Protein AF-A0A4V2AYA6-F1 (afdb_monomer_lite)

Sequence (102 aa):
MNLFSPLKKLLALAALVAVTISCQKKDYFEDTGKHEPNFGGTVLQYLKSKPGMFDSVVRVIDLAGMNDVFEKEEITFFAPADSSFRATLLSLNRQLAQLGQK

Foldseek 3Di:
DPPVVVVVVVVVVVVVVVVVVVPPPPPPDPCPDDDDPDDPAFQLVVLVVDPQFQPVVNVVCVVVVVVCCRHPHDDDDDGHTPVVVVVVVVVVVVVCVVVVND

pLDDT: mean 86.07, std 14.15, range [48.91, 98.0]

Radius of gyration: 28.68 Å; chains: 1; bounding box: 62×71×41 Å

Secondary structure (DSSP, 8-state):
--THHHHHHHHHHHHHHHHHHGGG--TT-----S-----SS-HHHHHHTSTTTSHHHHHHHHHTT-HHHHHHS--------HHHHHHHHHHHHHHHHHTT--

Structure (mmCIF, N/CA/C/O backbone):
data_AF-A0A4V2AYA6-F1
#
_entry.id   AF-A0A4V2AYA6-F1
#
loop_
_atom_site.group_PDB
_atom_site.id
_atom_site.type_symbol
_atom_site.label_atom_id
_atom_site.label_alt_id
_atom_site.label_comp_id
_atom_site.label_asym_id
_atom_site.label_entity_id
_atom_site.label_seq_id
_atom_site.pdbx_PDB_ins_code
_atom_site.Cartn_x
_atom_site.Cartn_y
_atom_site.Cartn_z
_atom_site.occupancy
_atom_site.B_iso_or_equiv
_atom_site.auth_seq_id
_atom_site.auth_comp_id
_atom_site.auth_asym_id
_atom_site.auth_atom_id
_atom_site.pdbx_PDB_model_num
ATOM 1 N N . MET A 1 1 ? 39.023 56.120 24.317 1.00 48.91 1 MET A N 1
ATOM 2 C CA . MET A 1 1 ? 38.695 56.092 22.872 1.00 48.91 1 MET A CA 1
ATOM 3 C C . MET A 1 1 ? 38.082 54.733 22.562 1.00 48.91 1 MET A C 1
ATOM 5 O O . MET A 1 1 ? 38.697 53.725 22.880 1.00 48.91 1 MET A O 1
ATOM 9 N N . ASN A 1 2 ? 36.835 54.692 22.084 1.00 49.69 2 ASN A N 1
ATOM 10 C CA . ASN A 1 2 ? 35.998 53.485 22.049 1.00 49.69 2 ASN A CA 1
ATOM 11 C C . ASN A 1 2 ? 36.512 52.432 21.049 1.00 49.69 2 ASN A C 1
ATOM 13 O O . ASN A 1 2 ? 36.041 52.369 19.910 1.00 49.69 2 ASN A O 1
ATOM 17 N N . LEU A 1 3 ? 37.433 51.575 21.506 1.00 54.59 3 LEU A N 1
ATOM 18 C CA . LEU A 1 3 ? 37.960 50.411 20.778 1.00 54.59 3 LEU A CA 1
ATOM 19 C C . LEU A 1 3 ? 36.847 49.426 20.359 1.00 54.59 3 LEU A C 1
ATOM 21 O O . LEU A 1 3 ? 36.976 48.708 19.373 1.00 54.59 3 LEU A O 1
ATOM 25 N N . PHE A 1 4 ? 35.702 49.467 21.046 1.00 60.03 4 PHE A N 1
ATOM 26 C CA . PHE A 1 4 ? 34.500 48.702 20.709 1.00 60.03 4 PHE A CA 1
ATOM 27 C C . PHE A 1 4 ? 33.805 49.144 19.408 1.00 60.03 4 PHE A C 1
ATOM 29 O O . PHE A 1 4 ? 33.028 48.372 18.853 1.00 60.03 4 PHE A O 1
ATOM 36 N N . SER A 1 5 ? 34.039 50.362 18.905 1.00 62.78 5 SER A N 1
ATOM 37 C CA . SER A 1 5 ? 33.363 50.865 17.697 1.00 62.78 5 SER A CA 1
ATOM 38 C C . SER A 1 5 ? 33.912 50.311 16.369 1.00 62.78 5 SER A C 1
ATOM 40 O O . SER A 1 5 ? 33.086 49.900 15.551 1.00 62.78 5 SER A O 1
ATOM 42 N N . PRO A 1 6 ? 35.239 50.213 16.122 1.00 69.50 6 PRO A N 1
ATOM 43 C CA . PRO A 1 6 ? 35.744 49.578 14.905 1.00 69.50 6 PRO A CA 1
ATOM 44 C C . PRO A 1 6 ? 35.464 48.072 14.892 1.00 69.50 6 PRO A C 1
ATOM 46 O O . PRO A 1 6 ? 35.126 47.542 13.841 1.00 69.50 6 PRO A O 1
ATOM 49 N N . LEU A 1 7 ? 35.504 47.399 16.050 1.00 79.19 7 LEU A N 1
ATOM 50 C CA . LEU A 1 7 ? 35.228 45.962 16.151 1.00 79.19 7 LEU A CA 1
ATOM 51 C C . LEU A 1 7 ? 33.763 45.632 15.823 1.00 79.19 7 LEU A C 1
ATOM 53 O O . LEU A 1 7 ? 33.498 44.689 15.084 1.00 79.19 7 LEU A O 1
ATOM 57 N N . LYS A 1 8 ? 32.809 46.448 16.297 1.00 76.50 8 LYS A N 1
ATOM 58 C CA . LYS A 1 8 ? 31.385 46.319 15.935 1.00 76.50 8 LYS A CA 1
ATOM 59 C C . LYS A 1 8 ? 31.138 46.577 14.446 1.00 76.50 8 LYS A C 1
ATOM 61 O O . LYS A 1 8 ? 30.340 45.870 13.842 1.00 76.50 8 LYS A O 1
ATOM 66 N N . LYS A 1 9 ? 31.835 47.552 13.847 1.00 80.31 9 LYS A N 1
ATOM 67 C CA . LYS A 1 9 ? 31.764 47.827 12.400 1.00 80.31 9 LYS A CA 1
ATOM 68 C C . LYS A 1 9 ? 32.349 46.679 11.573 1.00 80.31 9 LYS A C 1
ATOM 70 O O . LYS A 1 9 ? 31.755 46.305 10.569 1.00 80.31 9 LYS A O 1
ATOM 75 N N . LEU A 1 10 ? 33.460 46.092 12.022 1.00 83.56 10 LEU A N 1
ATOM 76 C CA . LEU A 1 10 ? 34.085 44.932 11.384 1.00 83.56 10 LEU A CA 1
ATOM 77 C C . LEU A 1 10 ? 33.175 43.697 11.453 1.00 83.56 10 LEU A C 1
ATOM 79 O O . LEU A 1 10 ? 32.982 43.019 10.450 1.00 83.56 10 LEU A O 1
ATOM 83 N N . LEU A 1 11 ? 32.561 43.445 12.614 1.00 84.38 11 LEU A N 1
ATOM 84 C CA . LEU A 1 11 ? 31.623 42.338 12.810 1.00 84.38 11 LEU A CA 1
ATOM 85 C C . LEU A 1 11 ? 30.349 42.510 11.964 1.00 84.38 11 LEU A C 1
ATOM 87 O O . LEU A 1 11 ? 29.878 41.552 11.359 1.00 84.38 11 LEU A O 1
ATOM 91 N N . ALA A 1 12 ? 29.818 43.734 11.877 1.00 84.31 12 ALA A N 1
ATOM 92 C CA . ALA A 1 12 ? 28.663 44.047 11.036 1.00 84.31 12 ALA A CA 1
ATOM 93 C C . ALA A 1 12 ? 28.974 43.878 9.539 1.00 84.31 12 ALA A C 1
ATOM 95 O O . ALA A 1 12 ? 28.146 43.358 8.794 1.00 84.31 12 ALA A O 1
ATOM 96 N N . LEU A 1 13 ? 30.180 44.260 9.104 1.00 84.12 13 LEU A N 1
ATOM 97 C CA . LEU A 1 13 ? 30.629 44.068 7.726 1.00 84.12 13 LEU A CA 1
ATOM 98 C C . LEU A 1 13 ? 30.826 42.580 7.396 1.00 84.12 13 LEU A C 1
ATOM 100 O O . LEU A 1 13 ? 30.399 42.129 6.338 1.00 84.12 13 LEU A O 1
ATOM 104 N N . ALA A 1 14 ? 31.402 41.804 8.317 1.00 84.06 14 ALA A N 1
ATOM 105 C CA . ALA A 1 14 ? 31.547 40.357 8.165 1.00 84.06 14 ALA A CA 1
ATOM 106 C C . ALA A 1 14 ? 3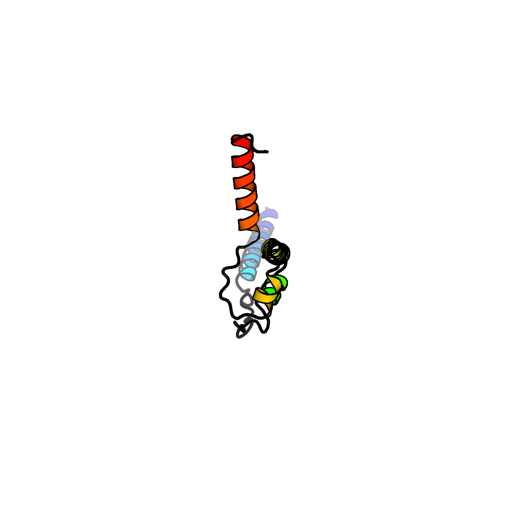0.184 39.645 8.081 1.00 84.06 14 ALA A C 1
ATOM 108 O O . ALA A 1 14 ? 30.000 38.764 7.243 1.00 84.06 14 ALA A O 1
ATOM 109 N N . ALA A 1 15 ? 29.205 40.066 8.889 1.00 82.19 15 ALA A N 1
ATOM 110 C CA . ALA A 1 15 ? 27.840 39.549 8.822 1.00 82.19 15 ALA A CA 1
ATOM 111 C C . ALA A 1 15 ? 27.159 39.884 7.483 1.00 82.19 15 ALA A C 1
ATOM 113 O O . ALA A 1 15 ? 26.487 39.031 6.908 1.00 82.19 15 ALA A O 1
ATOM 114 N N . LEU A 1 16 ? 27.376 41.090 6.948 1.00 79.56 16 LEU A N 1
ATOM 115 C CA . LEU A 1 16 ? 26.822 41.499 5.656 1.00 79.56 16 LEU A CA 1
ATOM 116 C C . LEU A 1 16 ? 27.402 40.679 4.490 1.00 79.56 16 LEU A C 1
ATOM 118 O O . LEU A 1 16 ? 26.662 40.293 3.589 1.00 79.56 16 LEU A O 1
ATOM 122 N N . VAL A 1 17 ? 28.699 40.360 4.533 1.00 77.81 17 VAL A N 1
ATOM 123 C CA . VAL A 1 17 ? 29.359 39.494 3.539 1.00 77.81 17 VAL A CA 1
ATOM 124 C C . VAL A 1 17 ? 28.908 38.033 3.670 1.00 77.81 17 VAL A C 1
ATOM 126 O O . VAL A 1 17 ? 28.746 37.350 2.666 1.00 77.81 17 VAL A O 1
ATOM 129 N N . ALA A 1 18 ? 28.635 37.542 4.881 1.00 75.25 18 ALA A N 1
ATOM 130 C CA . ALA A 1 18 ? 28.145 36.175 5.076 1.00 75.25 18 ALA A CA 1
ATOM 131 C C . ALA A 1 18 ? 26.746 35.944 4.467 1.00 75.25 18 ALA A C 1
ATOM 133 O O . ALA A 1 18 ? 26.463 34.856 3.963 1.00 75.25 18 ALA A O 1
ATOM 134 N N . VAL A 1 19 ? 25.880 36.966 4.459 1.00 72.44 19 VAL A N 1
ATOM 135 C CA . VAL A 1 19 ? 24.525 36.873 3.883 1.00 72.44 19 VAL A CA 1
ATOM 136 C C . VAL A 1 19 ? 24.554 36.784 2.350 1.00 72.44 19 VAL A C 1
ATOM 138 O O . VAL A 1 19 ? 23.695 36.123 1.767 1.00 72.44 19 VAL A O 1
ATOM 141 N N . THR A 1 20 ? 25.549 37.371 1.672 1.00 68.19 20 THR A N 1
ATOM 142 C CA . THR A 1 20 ? 25.617 37.345 0.197 1.00 68.19 20 THR A CA 1
ATOM 143 C C . THR A 1 20 ? 26.085 36.000 -0.370 1.00 68.19 20 THR A C 1
ATOM 145 O O . THR A 1 20 ? 25.737 35.671 -1.503 1.00 68.19 20 THR A O 1
ATOM 148 N N . ILE A 1 21 ? 26.790 35.179 0.419 1.00 66.44 21 ILE A N 1
ATOM 149 C CA . ILE A 1 21 ? 27.295 33.855 -0.001 1.00 66.44 21 ILE A CA 1
ATOM 150 C C . ILE A 1 21 ? 26.161 32.809 -0.091 1.00 66.44 21 ILE A C 1
ATOM 152 O O . ILE A 1 21 ? 26.255 31.849 -0.853 1.00 66.44 21 ILE A O 1
ATOM 156 N N . SER A 1 22 ? 25.044 33.004 0.621 1.00 61.12 22 SER A N 1
ATOM 157 C CA . SER A 1 22 ? 23.913 32.057 0.631 1.00 61.12 22 SER A CA 1
ATOM 158 C C . SER A 1 22 ? 23.013 32.134 -0.620 1.00 61.12 22 SER A C 1
ATOM 160 O O . SER A 1 22 ? 22.228 31.225 -0.884 1.00 61.12 22 SER A O 1
ATOM 162 N N . CYS A 1 23 ? 23.129 33.193 -1.431 1.00 62.25 23 CYS A N 1
ATOM 163 C CA . CYS A 1 23 ? 22.221 33.457 -2.559 1.00 62.25 23 CYS A CA 1
ATOM 164 C C . CYS A 1 23 ? 22.614 32.795 -3.896 1.00 62.25 23 CYS A C 1
ATOM 166 O O . CYS A 1 23 ? 21.980 33.073 -4.913 1.00 62.25 23 CYS A O 1
ATOM 168 N N . GLN A 1 24 ? 23.641 31.938 -3.941 1.00 61.41 24 GLN A N 1
ATOM 169 C CA . GLN A 1 24 ? 24.120 31.334 -5.198 1.00 61.41 24 GLN A CA 1
ATOM 170 C C . GLN A 1 24 ? 24.182 29.805 -5.201 1.00 61.41 24 GLN A C 1
ATOM 172 O O . GLN A 1 24 ? 24.984 29.215 -5.917 1.00 61.41 24 GLN A O 1
ATOM 177 N N . LYS A 1 25 ? 23.305 29.129 -4.467 1.00 58.66 25 LYS A N 1
ATOM 178 C CA . LYS A 1 25 ? 23.083 27.705 -4.730 1.00 58.66 25 LYS A CA 1
ATOM 179 C C . LYS A 1 25 ? 22.199 27.596 -5.978 1.00 58.66 25 LYS A C 1
ATOM 181 O O . LYS A 1 25 ? 21.009 27.881 -5.921 1.00 58.66 25 LYS A O 1
ATOM 186 N N . LYS A 1 26 ? 22.799 27.307 -7.131 1.00 56.75 26 LYS A N 1
ATOM 187 C CA . LYS A 1 26 ? 22.076 27.071 -8.395 1.00 56.75 26 LYS A CA 1
ATOM 188 C C . LYS A 1 26 ? 21.863 25.579 -8.682 1.00 56.75 26 LYS A C 1
ATOM 190 O O . LYS A 1 26 ? 21.078 25.251 -9.562 1.00 56.75 26 LYS A O 1
ATOM 195 N N . ASP A 1 27 ? 22.452 24.708 -7.866 1.00 58.59 27 ASP A N 1
ATOM 196 C CA . ASP A 1 27 ? 22.472 23.252 -8.059 1.00 58.59 27 ASP A CA 1
ATOM 197 C C . ASP A 1 27 ? 21.369 22.542 -7.254 1.00 58.59 27 ASP A C 1
ATOM 199 O O . ASP A 1 27 ? 21.601 21.539 -6.590 1.00 58.59 27 ASP A O 1
ATOM 203 N N . TYR A 1 28 ? 20.156 23.102 -7.226 1.00 60.75 28 TYR A N 1
ATOM 204 C CA . TYR A 1 28 ? 19.009 22.440 -6.578 1.00 60.75 28 TYR A CA 1
ATOM 205 C C . TYR A 1 28 ? 18.180 21.592 -7.543 1.00 60.75 28 TYR A C 1
ATOM 207 O O . TYR A 1 28 ? 17.321 20.826 -7.111 1.00 60.75 28 TYR A O 1
ATOM 215 N N . PHE A 1 29 ? 18.401 21.775 -8.842 1.00 58.03 29 PHE A N 1
ATOM 216 C CA . PHE A 1 29 ? 17.714 21.045 -9.893 1.00 58.03 29 PHE A CA 1
ATOM 217 C C . PHE A 1 29 ? 18.681 20.017 -10.460 1.00 58.03 29 PHE A C 1
ATOM 219 O O . PHE A 1 29 ? 19.308 20.233 -11.493 1.00 58.03 29 PHE A O 1
ATOM 226 N N . GLU A 1 30 ? 18.811 18.907 -9.743 1.00 66.56 30 GLU A N 1
ATOM 227 C CA . GLU A 1 30 ? 19.345 17.681 -10.322 1.00 66.56 30 GLU A CA 1
ATOM 228 C C . GLU A 1 30 ? 18.323 17.201 -11.358 1.00 66.56 30 GLU A C 1
ATOM 230 O O . GLU A 1 30 ? 17.226 16.758 -11.006 1.00 66.56 30 GLU A O 1
ATOM 235 N N . ASP A 1 31 ? 18.642 17.369 -12.643 1.00 69.75 31 ASP A N 1
ATOM 236 C CA . ASP A 1 31 ? 17.843 16.816 -13.733 1.00 69.75 31 ASP A CA 1
ATOM 237 C C . ASP A 1 31 ? 17.960 15.292 -13.658 1.00 69.75 31 ASP A C 1
ATOM 239 O O . ASP A 1 31 ? 18.937 14.694 -14.107 1.00 69.75 31 ASP A O 1
ATOM 243 N N . THR A 1 32 ? 16.960 14.646 -13.054 1.00 69.75 32 THR A N 1
ATOM 244 C CA . THR A 1 32 ? 16.890 13.182 -12.947 1.00 69.75 32 THR A CA 1
ATOM 245 C C . THR A 1 32 ? 16.680 12.500 -14.307 1.00 69.75 32 THR A C 1
ATOM 247 O O . THR A 1 32 ? 16.445 11.293 -14.360 1.00 69.75 32 THR A O 1
ATOM 250 N N . GLY A 1 33 ? 16.742 13.250 -15.411 1.00 75.50 33 GLY A N 1
ATOM 251 C CA . GLY A 1 33 ? 16.530 12.770 -16.761 1.00 75.50 33 GLY A CA 1
ATOM 252 C C . GLY A 1 33 ? 15.062 12.464 -17.046 1.00 75.50 33 GLY A C 1
ATOM 253 O O . GLY A 1 33 ? 14.148 12.795 -16.285 1.00 75.50 33 GLY A O 1
ATOM 254 N N . LYS A 1 34 ? 14.817 11.806 -18.184 1.00 76.38 34 LYS A N 1
ATOM 255 C CA . LYS A 1 34 ? 13.474 11.355 -18.567 1.00 76.38 34 LYS A CA 1
ATOM 256 C C . LYS A 1 34 ? 13.048 10.196 -17.671 1.00 76.38 34 LYS A C 1
ATOM 258 O O . LYS A 1 34 ? 13.617 9.113 -17.745 1.00 76.38 34 LYS A O 1
ATOM 263 N N . HIS A 1 35 ? 12.024 10.428 -16.859 1.00 72.31 35 HIS A N 1
ATOM 264 C CA . HIS A 1 35 ? 11.40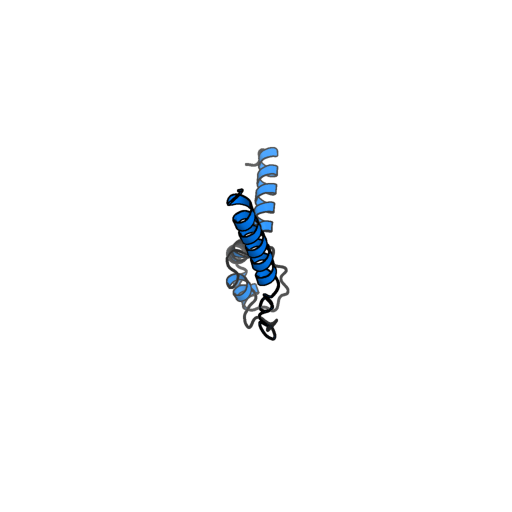2 9.390 -16.049 1.00 72.31 35 HIS A CA 1
ATOM 265 C C . HIS A 1 35 ? 10.677 8.382 -16.951 1.00 72.31 35 HIS A C 1
ATOM 267 O O . HIS A 1 35 ? 9.856 8.787 -17.776 1.00 72.31 35 HIS A O 1
ATOM 273 N N . GLU A 1 36 ? 10.962 7.087 -16.804 1.00 76.38 36 GLU A N 1
ATOM 274 C CA . GLU A 1 36 ? 10.172 6.038 -17.450 1.00 76.38 36 GLU A CA 1
ATOM 275 C C . GLU A 1 36 ? 8.836 5.892 -16.705 1.00 76.38 36 GLU A C 1
ATOM 277 O O . GLU A 1 36 ? 8.831 5.507 -15.536 1.00 76.38 36 GLU A O 1
ATOM 282 N N . PRO A 1 37 ? 7.692 6.206 -17.341 1.00 78.25 37 PRO A N 1
ATOM 283 C CA . PRO A 1 37 ? 6.398 6.183 -16.661 1.00 78.25 37 PRO A CA 1
ATOM 284 C C . PRO A 1 37 ? 5.831 4.765 -16.509 1.00 78.25 37 PRO A C 1
ATOM 286 O O . PRO A 1 37 ? 4.855 4.568 -15.790 1.00 78.25 37 PRO A O 1
ATOM 289 N N . ASN A 1 38 ? 6.418 3.784 -17.200 1.00 84.19 38 ASN A N 1
ATOM 290 C CA . ASN A 1 38 ? 5.912 2.421 -17.262 1.00 84.19 38 ASN A CA 1
ATOM 291 C C . ASN A 1 38 ? 6.667 1.532 -16.278 1.00 84.19 38 ASN A C 1
ATOM 293 O O . ASN A 1 38 ? 7.894 1.478 -16.281 1.00 84.19 38 ASN A O 1
ATOM 297 N N . PHE A 1 39 ? 5.922 0.783 -15.473 1.00 88.25 39 PHE A N 1
ATOM 298 C CA . PHE A 1 39 ? 6.485 -0.252 -14.621 1.00 88.25 39 PHE A CA 1
ATOM 299 C C . PHE A 1 39 ? 6.524 -1.583 -15.382 1.00 88.25 39 PHE A C 1
ATOM 301 O O . PHE A 1 39 ? 5.492 -2.060 -15.845 1.00 88.25 39 PHE A O 1
ATOM 308 N N . GLY A 1 40 ? 7.706 -2.188 -15.518 1.00 89.94 40 GLY A N 1
ATOM 309 C CA . GLY A 1 40 ? 7.927 -3.421 -16.290 1.00 89.94 40 GLY A CA 1
ATOM 310 C C . GLY A 1 40 ? 7.498 -4.716 -15.587 1.00 89.94 40 GLY A C 1
ATOM 311 O O . GLY A 1 40 ? 8.219 -5.707 -15.661 1.00 89.94 40 GLY A O 1
ATOM 312 N N . GLY A 1 41 ? 6.374 -4.709 -14.869 1.00 91.50 41 GLY A N 1
ATOM 313 C CA . GLY A 1 41 ? 5.906 -5.847 -14.077 1.00 91.50 41 GLY A CA 1
ATOM 314 C C . GLY A 1 41 ? 4.394 -5.859 -13.876 1.00 91.50 41 GLY A C 1
ATOM 315 O O . GLY A 1 41 ? 3.676 -4.998 -14.380 1.00 91.50 41 GLY A O 1
ATOM 316 N N . THR A 1 42 ? 3.909 -6.847 -13.129 1.00 96.06 42 THR A N 1
ATOM 317 C CA . THR A 1 42 ? 2.476 -7.027 -12.844 1.00 96.06 42 THR A CA 1
ATOM 318 C C . THR A 1 42 ? 1.957 -5.973 -11.865 1.00 96.06 42 THR A C 1
ATOM 320 O O . THR A 1 42 ? 2.733 -5.321 -11.155 1.00 96.06 42 THR A O 1
ATOM 323 N N . VAL A 1 43 ? 0.630 -5.837 -11.757 1.00 96.25 43 VAL A N 1
ATOM 324 C CA . VAL A 1 43 ? 0.012 -4.940 -10.766 1.00 96.25 43 VAL A CA 1
ATOM 325 C C . VAL A 1 43 ? 0.461 -5.324 -9.355 1.00 96.25 43 VAL A C 1
ATOM 327 O O . VAL A 1 43 ? 0.867 -4.457 -8.581 1.00 96.25 43 VAL A O 1
ATOM 330 N N . LEU A 1 44 ? 0.479 -6.620 -9.025 1.00 96.81 44 LEU A N 1
ATOM 331 C CA . LEU A 1 44 ? 0.932 -7.073 -7.709 1.00 96.81 44 LEU A CA 1
ATOM 332 C C . LEU A 1 44 ? 2.412 -6.758 -7.449 1.00 96.81 44 LEU A C 1
ATOM 334 O O . LEU A 1 44 ? 2.774 -6.370 -6.336 1.00 96.81 44 LEU A O 1
ATOM 338 N N . GLN A 1 45 ? 3.272 -6.890 -8.462 1.00 96.88 45 GLN A N 1
ATOM 339 C CA . GLN A 1 45 ? 4.687 -6.524 -8.352 1.00 96.88 45 GLN A CA 1
ATOM 340 C C . GLN A 1 45 ? 4.865 -5.021 -8.129 1.00 96.88 45 GLN A C 1
ATOM 342 O O . GLN A 1 45 ? 5.685 -4.626 -7.298 1.00 96.88 45 GLN A O 1
ATOM 347 N N . TYR A 1 46 ? 4.071 -4.183 -8.802 1.00 95.75 46 TYR A N 1
ATOM 348 C CA . TYR A 1 46 ? 4.090 -2.739 -8.578 1.00 95.75 46 TYR A CA 1
ATOM 349 C C . TYR A 1 46 ? 3.718 -2.399 -7.132 1.00 95.75 46 TYR A C 1
ATOM 351 O O . TYR A 1 46 ? 4.454 -1.667 -6.467 1.00 95.75 46 TYR A O 1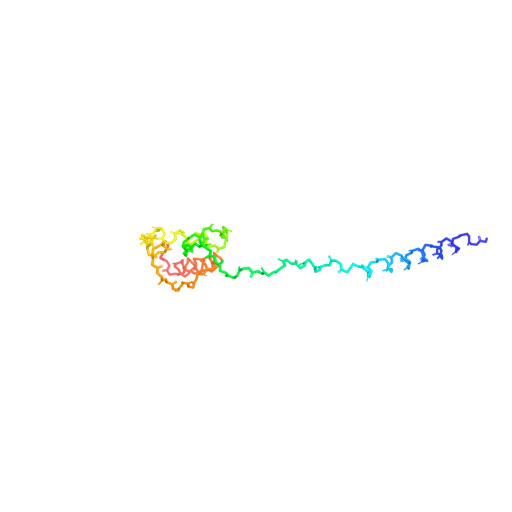
ATOM 359 N N . LEU A 1 47 ? 2.635 -2.986 -6.613 1.00 96.31 47 LEU A N 1
ATOM 360 C CA . LEU A 1 47 ? 2.191 -2.769 -5.233 1.00 96.31 47 LEU A CA 1
ATOM 361 C C . LEU A 1 47 ? 3.261 -3.199 -4.219 1.00 96.31 47 LEU A C 1
ATOM 363 O O . LEU A 1 47 ? 3.591 -2.434 -3.314 1.00 96.31 47 LEU A O 1
ATOM 367 N N . LYS A 1 48 ? 3.874 -4.374 -4.417 1.00 96.06 48 LYS A N 1
ATOM 368 C CA . LYS A 1 48 ? 4.968 -4.883 -3.570 1.00 96.06 48 LYS A CA 1
ATOM 369 C C . LYS A 1 48 ? 6.249 -4.040 -3.666 1.00 96.06 48 LYS A C 1
ATOM 371 O O . LYS A 1 48 ? 7.020 -4.003 -2.712 1.00 96.06 48 LYS A O 1
ATOM 376 N N . SER A 1 49 ? 6.479 -3.336 -4.779 1.00 95.62 49 SER A N 1
ATOM 377 C CA . SER A 1 49 ? 7.655 -2.466 -4.964 1.00 95.62 49 SER A CA 1
ATOM 378 C C . SER A 1 49 ? 7.609 -1.165 -4.149 1.00 95.62 49 SER A C 1
ATOM 380 O O . SER A 1 49 ? 8.627 -0.479 -4.031 1.00 95.62 49 SER A O 1
ATOM 382 N N . LYS A 1 50 ? 6.445 -0.809 -3.584 1.00 94.25 50 LYS A N 1
ATOM 383 C CA . LYS A 1 50 ? 6.221 0.410 -2.789 1.00 94.25 50 LYS A CA 1
ATOM 384 C C . LYS A 1 50 ? 5.826 0.061 -1.342 1.00 94.25 50 LYS A C 1
ATOM 386 O O . LYS A 1 50 ? 4.700 0.358 -0.926 1.00 94.25 50 LYS A O 1
ATOM 391 N N . PRO A 1 51 ? 6.736 -0.558 -0.565 1.00 91.31 51 PRO A N 1
ATOM 392 C CA . PRO A 1 51 ? 6.452 -0.933 0.815 1.00 91.31 51 PRO A CA 1
ATOM 393 C C . PRO A 1 51 ? 6.097 0.296 1.660 1.00 91.31 51 PRO A C 1
ATOM 395 O O . PRO A 1 51 ? 6.621 1.392 1.445 1.00 91.31 51 PRO A O 1
ATOM 398 N N . GLY A 1 52 ? 5.179 0.123 2.606 1.00 91.00 52 GLY A N 1
ATOM 399 C CA . GLY A 1 52 ? 4.645 1.181 3.467 1.00 91.00 52 GLY A CA 1
ATOM 400 C C . GLY A 1 52 ? 3.536 2.032 2.837 1.00 91.00 52 GLY A C 1
ATOM 401 O O . GLY A 1 52 ? 2.798 2.694 3.567 1.00 91.00 52 GLY A O 1
ATOM 402 N N . MET A 1 53 ? 3.380 2.018 1.507 1.00 95.19 53 MET A N 1
ATOM 403 C CA . MET A 1 53 ? 2.277 2.710 0.828 1.00 95.19 53 MET A CA 1
ATOM 404 C C . MET A 1 53 ? 1.083 1.789 0.563 1.00 95.19 53 MET A C 1
ATOM 406 O O . MET A 1 53 ? -0.049 2.259 0.671 1.00 95.19 53 MET A O 1
ATOM 410 N N . PHE A 1 54 ? 1.330 0.518 0.223 1.00 97.19 54 PHE A N 1
ATOM 411 C CA . PHE A 1 54 ? 0.299 -0.434 -0.219 1.00 97.19 54 PHE A CA 1
ATOM 412 C C . PHE A 1 54 ? 0.322 -1.782 0.525 1.00 97.19 54 PHE A C 1
ATOM 414 O O . PHE A 1 54 ? -0.262 -2.757 0.048 1.00 97.19 54 PHE A O 1
ATOM 421 N N . ASP A 1 55 ? 0.975 -1.877 1.683 1.00 96.88 55 ASP A N 1
ATOM 422 C CA . ASP A 1 55 ? 1.099 -3.135 2.436 1.00 96.88 55 ASP A CA 1
ATOM 423 C C . ASP A 1 55 ? -0.276 -3.707 2.818 1.00 96.88 55 ASP A C 1
ATOM 425 O O . ASP A 1 55 ? -0.509 -4.919 2.756 1.00 96.88 55 ASP A O 1
ATOM 429 N N . SER A 1 56 ? -1.214 -2.828 3.177 1.00 97.44 56 SER A N 1
ATOM 430 C CA . SER A 1 56 ? -2.586 -3.202 3.518 1.00 97.44 56 SER A CA 1
ATOM 431 C C . SER A 1 56 ? -3.350 -3.725 2.301 1.00 97.44 56 SER A C 1
ATOM 433 O O . SER A 1 56 ? -4.095 -4.696 2.422 1.00 97.44 56 SER A O 1
ATOM 435 N N . VAL A 1 57 ? -3.129 -3.139 1.120 1.00 97.12 57 VAL A N 1
ATOM 436 C CA . VAL A 1 57 ? -3.713 -3.618 -0.143 1.00 97.12 57 VAL A CA 1
ATOM 437 C C . VAL A 1 57 ? -3.208 -5.015 -0.471 1.00 97.12 57 VAL A C 1
ATOM 439 O O . VAL A 1 57 ? -4.018 -5.904 -0.714 1.00 97.12 57 VAL A O 1
ATOM 442 N N . VAL A 1 58 ? -1.886 -5.215 -0.447 1.00 97.69 58 VAL A N 1
ATOM 443 C CA . VAL A 1 58 ? -1.265 -6.514 -0.752 1.00 97.69 58 VAL A CA 1
ATOM 444 C C . VAL A 1 58 ? -1.826 -7.590 0.176 1.00 97.69 58 VAL A C 1
ATOM 446 O O . VAL A 1 58 ? -2.288 -8.627 -0.291 1.00 97.69 58 VAL A O 1
ATOM 449 N N . ARG A 1 59 ? -1.913 -7.297 1.480 1.00 97.25 59 ARG A N 1
ATOM 450 C CA . ARG A 1 59 ? -2.516 -8.207 2.461 1.00 97.25 59 ARG A CA 1
ATOM 451 C C . ARG A 1 59 ? -3.971 -8.549 2.139 1.00 97.25 59 ARG A C 1
ATOM 453 O O . ARG A 1 59 ? -4.376 -9.694 2.311 1.00 97.25 59 ARG A O 1
ATOM 460 N N . VAL A 1 60 ? -4.782 -7.575 1.731 1.00 97.00 60 VAL A N 1
ATOM 461 C CA . VAL A 1 60 ? -6.192 -7.821 1.391 1.00 97.00 60 VAL A CA 1
ATOM 462 C C . VAL A 1 60 ? -6.322 -8.664 0.125 1.00 97.00 60 VAL A C 1
ATOM 464 O O . VAL A 1 60 ? -7.156 -9.563 0.103 1.00 97.00 60 VAL A O 1
ATOM 467 N N . ILE A 1 61 ? -5.480 -8.432 -0.886 1.00 97.75 61 ILE A N 1
ATOM 468 C CA . ILE A 1 61 ? -5.419 -9.263 -2.099 1.00 97.75 61 ILE A CA 1
ATOM 469 C C . ILE A 1 61 ? -5.094 -10.717 -1.733 1.00 97.75 61 ILE A C 1
ATOM 471 O O . ILE A 1 61 ? -5.781 -11.628 -2.200 1.00 97.75 61 ILE A O 1
ATOM 475 N N . ASP A 1 62 ? -4.107 -10.925 -0.853 1.00 98.00 62 ASP A N 1
ATOM 476 C CA . ASP A 1 62 ? -3.732 -12.252 -0.357 1.00 98.00 62 ASP A CA 1
ATOM 477 C C . ASP A 1 62 ? -4.899 -12.937 0.369 1.00 98.00 62 ASP A C 1
ATOM 479 O O . ASP A 1 62 ? -5.235 -14.083 0.072 1.00 98.00 62 ASP A O 1
ATOM 483 N N . LEU A 1 63 ? -5.557 -12.228 1.293 1.00 98.00 63 LEU A N 1
ATOM 484 C CA . LEU A 1 63 ? -6.692 -12.758 2.060 1.00 98.00 63 LEU A CA 1
ATOM 485 C C . LEU A 1 63 ? -7.915 -13.055 1.186 1.00 98.00 63 LEU A C 1
ATOM 487 O O . LEU A 1 63 ? -8.666 -13.981 1.481 1.00 98.00 63 LEU A O 1
ATOM 491 N N . ALA 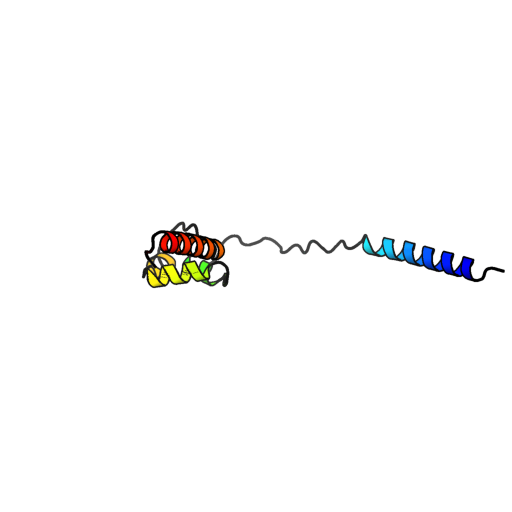A 1 64 ? -8.115 -12.282 0.120 1.00 97.50 64 ALA A N 1
ATOM 492 C CA . ALA A 1 64 ? -9.187 -12.491 -0.844 1.00 97.50 64 ALA A CA 1
ATOM 493 C C . ALA A 1 64 ? -8.878 -13.613 -1.853 1.00 97.50 64 ALA A C 1
ATOM 495 O O . ALA A 1 64 ? -9.747 -13.962 -2.649 1.00 97.50 64 ALA A O 1
ATOM 496 N N . GLY A 1 65 ? -7.658 -14.166 -1.852 1.00 97.81 65 GLY A N 1
ATOM 497 C CA . GLY A 1 65 ? -7.233 -15.173 -2.825 1.00 97.81 65 GLY A CA 1
ATOM 498 C C . GLY A 1 65 ? -7.116 -14.628 -4.252 1.00 97.81 65 GLY A C 1
ATOM 499 O O . GLY A 1 65 ? -7.222 -15.389 -5.208 1.00 97.81 65 GLY A O 1
ATOM 500 N N . MET A 1 66 ? -6.906 -13.318 -4.414 1.00 97.88 66 MET A N 1
ATOM 501 C CA . MET A 1 66 ? -6.920 -12.642 -5.719 1.00 97.88 66 MET A CA 1
ATOM 502 C C . MET A 1 66 ? -5.537 -12.519 -6.375 1.00 97.88 66 MET A C 1
ATOM 504 O O . MET A 1 66 ? -5.396 -11.817 -7.372 1.00 97.88 66 MET A O 1
ATOM 508 N N . ASN A 1 67 ? -4.511 -13.191 -5.849 1.00 97.69 67 ASN A N 1
ATOM 509 C CA . ASN A 1 67 ? -3.144 -13.095 -6.374 1.00 97.69 67 ASN A CA 1
ATOM 510 C C . ASN A 1 67 ? -3.060 -13.365 -7.881 1.00 97.69 67 ASN A C 1
ATOM 512 O O . ASN A 1 67 ? -2.448 -12.582 -8.598 1.00 97.69 67 ASN A O 1
ATOM 516 N N . ASP A 1 68 ? -3.752 -14.398 -8.368 1.00 98.00 68 ASP A N 1
ATOM 517 C CA . ASP A 1 68 ? -3.759 -14.745 -9.792 1.00 98.00 68 ASP A CA 1
ATOM 518 C C . ASP A 1 68 ? -4.302 -13.613 -10.675 1.00 98.00 68 ASP A C 1
ATOM 520 O O . ASP A 1 68 ? -3.710 -13.322 -11.711 1.00 98.00 68 ASP A O 1
ATOM 524 N N . VAL A 1 69 ? -5.362 -12.924 -10.243 1.00 97.31 69 VAL A N 1
ATOM 525 C CA . VAL A 1 69 ? -5.946 -11.787 -10.974 1.00 97.31 69 VAL A CA 1
ATOM 526 C C . VAL A 1 69 ? -4.931 -10.646 -11.074 1.00 97.31 69 VAL A C 1
ATOM 528 O O . VAL A 1 69 ? -4.689 -10.104 -12.146 1.00 97.31 69 VAL A O 1
ATOM 531 N N . PHE A 1 70 ? -4.276 -10.309 -9.961 1.00 97.31 70 PHE A N 1
ATOM 532 C CA . PHE A 1 70 ? -3.324 -9.195 -9.902 1.00 97.31 70 PHE A CA 1
ATOM 533 C C . PHE A 1 70 ? -1.940 -9.517 -10.495 1.00 97.31 70 PHE A C 1
ATOM 535 O O . PHE A 1 70 ? -1.141 -8.600 -10.722 1.00 97.31 70 PHE A O 1
ATOM 542 N N . GLU A 1 71 ? -1.636 -10.795 -10.728 1.00 96.88 71 GLU A N 1
ATOM 543 C CA . GLU A 1 71 ? -0.404 -11.244 -11.380 1.00 96.88 71 GLU A CA 1
ATOM 544 C C . GLU A 1 71 ? -0.575 -11.523 -12.876 1.00 96.88 71 GLU A C 1
ATOM 546 O O . GLU A 1 71 ? 0.365 -11.280 -13.630 1.00 96.88 71 GLU A O 1
ATOM 551 N N . LYS A 1 72 ? -1.726 -12.042 -13.317 1.00 97.00 72 LYS A N 1
ATOM 552 C CA . LYS A 1 72 ? -1.882 -12.605 -14.670 1.00 97.00 72 LYS A CA 1
ATOM 553 C C . LYS A 1 72 ? -2.836 -11.823 -15.567 1.00 97.00 72 LYS A C 1
ATOM 555 O O . LYS A 1 72 ? -2.714 -11.932 -16.785 1.00 97.00 72 LYS A O 1
ATOM 560 N N . GLU A 1 73 ? -3.784 -11.078 -15.004 1.00 96.06 73 GLU A N 1
ATOM 561 C CA . GLU A 1 73 ? -4.823 -10.395 -15.781 1.00 96.06 73 GLU A CA 1
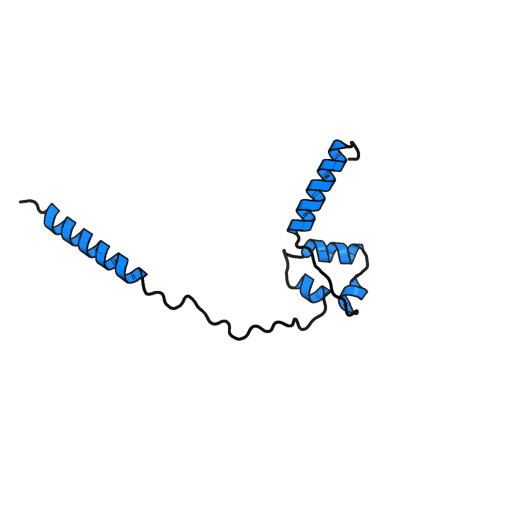ATOM 562 C C . GLU A 1 73 ? -4.487 -8.921 -16.040 1.00 96.06 73 GLU A C 1
ATOM 564 O O . GLU A 1 73 ? -3.782 -8.263 -15.271 1.00 96.06 73 GLU A O 1
ATOM 569 N N . GLU A 1 74 ? -5.025 -8.382 -17.136 1.00 94.75 74 GLU A N 1
ATOM 570 C CA . GLU A 1 74 ? -4.940 -6.958 -17.458 1.00 94.75 74 GLU A CA 1
ATOM 571 C C . GLU A 1 74 ? -6.099 -6.212 -16.784 1.00 94.75 74 GLU A C 1
ATOM 573 O O . GLU A 1 74 ? -7.244 -6.257 -17.236 1.00 94.75 74 GLU A O 1
ATOM 578 N N . ILE A 1 75 ? -5.800 -5.533 -15.675 1.00 95.38 75 ILE A N 1
ATOM 579 C CA . ILE A 1 75 ? -6.787 -4.803 -14.872 1.00 95.38 75 ILE A CA 1
ATOM 580 C C . ILE A 1 75 ? -6.362 -3.351 -14.649 1.00 95.38 75 ILE A C 1
ATOM 582 O O . ILE A 1 75 ? -5.181 -3.033 -14.528 1.00 95.38 75 ILE A O 1
ATOM 586 N N . THR A 1 76 ? -7.345 -2.460 -14.509 1.00 95.06 76 THR A N 1
ATOM 587 C CA . THR A 1 76 ? -7.125 -1.111 -13.969 1.00 95.06 76 THR A CA 1
ATOM 588 C C . THR A 1 76 ? -7.544 -1.094 -12.506 1.00 95.06 76 THR A C 1
ATOM 590 O O . THR A 1 76 ? -8.728 -1.214 -12.196 1.00 95.06 76 THR A O 1
ATOM 593 N N . PHE A 1 77 ? -6.577 -0.944 -11.601 1.00 94.62 77 PHE A N 1
ATOM 594 C CA . PHE A 1 77 ? -6.827 -0.980 -10.163 1.00 94.62 77 PHE A CA 1
ATOM 595 C C . PHE A 1 77 ? -6.459 0.341 -9.481 1.00 94.62 77 PHE A C 1
ATOM 597 O O . PHE A 1 77 ? -5.308 0.775 -9.500 1.00 94.62 77 PHE A O 1
ATOM 604 N N . PHE A 1 78 ? -7.440 0.963 -8.829 1.00 95.25 78 PHE A N 1
ATOM 605 C CA . PHE A 1 78 ? -7.253 2.187 -8.050 1.00 95.25 78 PHE A CA 1
ATOM 606 C C . PHE A 1 78 ? -6.824 1.841 -6.622 1.00 95.25 78 PHE A C 1
ATOM 608 O O . PHE A 1 78 ? -7.650 1.775 -5.713 1.00 95.25 78 PHE A O 1
ATOM 615 N N . ALA A 1 79 ? -5.527 1.588 -6.438 1.00 95.00 79 ALA A N 1
ATOM 616 C CA . ALA A 1 79 ? -4.968 1.162 -5.159 1.00 95.00 79 ALA A CA 1
ATOM 617 C C . ALA A 1 79 ? -5.083 2.261 -4.080 1.00 95.00 79 ALA A C 1
ATOM 619 O O . ALA A 1 79 ? -4.443 3.310 -4.207 1.00 95.00 79 ALA A O 1
ATOM 620 N N . PRO A 1 80 ? -5.853 2.044 -2.996 1.00 95.88 80 PRO A N 1
ATOM 621 C CA . PRO A 1 80 ? -5.848 2.950 -1.856 1.00 95.88 80 PRO A CA 1
ATOM 622 C C . PRO A 1 80 ? -4.514 2.859 -1.114 1.00 95.88 80 PRO A C 1
ATOM 624 O O . PRO A 1 80 ? -3.959 1.774 -0.965 1.00 95.88 80 PRO A O 1
ATOM 627 N N . ALA A 1 81 ? -4.032 3.978 -0.578 1.00 96.25 81 ALA A N 1
ATOM 628 C CA . ALA A 1 81 ? -2.873 3.959 0.306 1.00 96.25 81 ALA A CA 1
ATOM 629 C C . ALA A 1 81 ? -3.226 3.376 1.688 1.00 96.25 81 ALA A C 1
ATOM 631 O O . ALA A 1 81 ? -4.370 3.449 2.146 1.00 96.25 81 ALA A O 1
ATOM 632 N N . ASP A 1 82 ? -2.222 2.889 2.412 1.00 96.50 82 ASP A N 1
ATOM 633 C CA . ASP A 1 82 ? -2.354 2.350 3.772 1.00 96.50 82 ASP A CA 1
ATOM 634 C C . ASP A 1 82 ? -2.995 3.336 4.765 1.00 96.50 82 ASP A C 1
ATOM 636 O O . ASP A 1 82 ? -3.719 2.943 5.687 1.00 96.50 82 ASP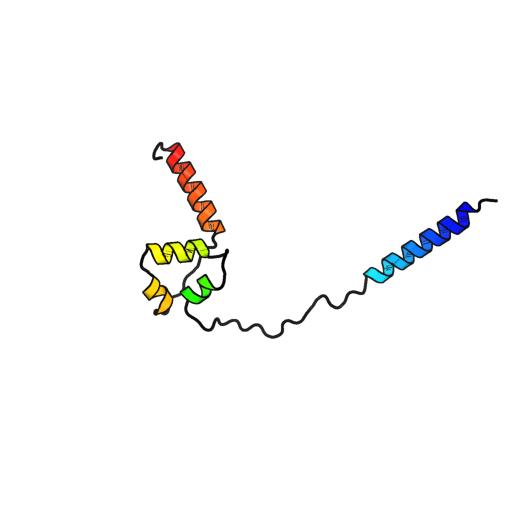 A O 1
ATOM 640 N N . SER A 1 83 ? -2.813 4.641 4.551 1.00 96.75 83 SER A N 1
ATOM 641 C CA . SER A 1 83 ? -3.482 5.686 5.332 1.00 96.75 83 SER A CA 1
ATOM 642 C C . SER A 1 83 ? -5.009 5.627 5.206 1.00 96.75 83 SER A C 1
ATOM 644 O O . SER A 1 83 ? -5.711 5.806 6.206 1.00 96.75 83 SER A O 1
ATOM 646 N N . SER A 1 84 ? -5.529 5.315 4.015 1.00 96.69 84 SER A N 1
ATOM 647 C CA . SER A 1 84 ? -6.960 5.141 3.755 1.00 96.69 84 SER A CA 1
ATOM 648 C C . SER A 1 84 ? -7.508 3.903 4.466 1.00 96.69 84 SER A C 1
ATOM 650 O O . SER A 1 84 ? -8.566 3.986 5.098 1.00 96.69 84 SER A O 1
ATOM 652 N N . PHE A 1 85 ? -6.772 2.784 4.453 1.00 96.06 85 PHE A N 1
ATOM 653 C CA . PHE A 1 85 ? -7.131 1.582 5.220 1.00 96.06 85 PHE A CA 1
ATOM 654 C C . PHE A 1 85 ? -7.207 1.884 6.711 1.00 96.06 85 PHE A C 1
ATOM 656 O O . PHE A 1 85 ? -8.226 1.622 7.355 1.00 96.06 85 PHE A O 1
ATOM 663 N N . ARG A 1 86 ? -6.160 2.509 7.258 1.00 96.19 86 ARG A N 1
ATOM 664 C CA . ARG A 1 86 ? -6.104 2.874 8.674 1.00 96.19 86 ARG A CA 1
ATOM 665 C C . ARG A 1 86 ? -7.260 3.789 9.071 1.00 96.19 86 ARG A C 1
ATOM 667 O O . ARG A 1 86 ? -7.910 3.541 10.085 1.00 96.19 86 ARG A O 1
ATOM 674 N N . ALA A 1 87 ? -7.529 4.836 8.292 1.00 97.31 87 ALA A N 1
ATOM 675 C CA . ALA A 1 87 ? -8.630 5.759 8.560 1.00 97.31 87 ALA A CA 1
ATOM 676 C C . ALA A 1 87 ? -9.988 5.039 8.563 1.00 97.31 87 ALA A C 1
ATOM 678 O O . ALA A 1 87 ? -10.796 5.244 9.473 1.00 97.31 87 ALA A O 1
ATOM 679 N N . THR A 1 88 ? -10.203 4.152 7.590 1.00 96.88 88 THR A N 1
ATOM 680 C CA . THR A 1 88 ? -11.444 3.383 7.446 1.00 96.88 88 THR A CA 1
ATOM 681 C C . THR A 1 88 ? -11.644 2.426 8.616 1.00 96.88 88 THR A C 1
ATOM 683 O O . THR A 1 88 ? -12.693 2.468 9.256 1.00 96.88 88 THR A O 1
ATOM 686 N N . LEU A 1 89 ? -10.626 1.637 8.973 1.00 95.56 89 LEU A N 1
ATOM 687 C CA . LEU A 1 89 ? -10.695 0.699 10.098 1.00 95.56 89 LEU A CA 1
ATOM 688 C C . LEU A 1 89 ? -10.934 1.417 11.432 1.00 95.56 89 LEU A C 1
ATOM 690 O O . LEU A 1 89 ? -11.747 0.973 12.238 1.00 95.56 89 LEU A O 1
ATOM 694 N N . LEU A 1 90 ? -10.287 2.563 11.664 1.00 97.00 90 LEU A N 1
ATOM 695 C CA . LEU A 1 90 ? -10.529 3.369 12.866 1.00 97.00 90 LEU A CA 1
ATOM 696 C C . LEU A 1 90 ? -11.942 3.963 12.904 1.00 97.00 90 LEU A C 1
ATOM 698 O O . LEU A 1 90 ? -12.529 4.091 13.979 1.00 97.00 90 LEU A O 1
ATOM 702 N N . SER A 1 91 ? -12.484 4.369 11.755 1.00 97.56 91 SER A N 1
ATOM 703 C CA . SER A 1 91 ? -13.865 4.850 11.659 1.00 97.56 91 SER A CA 1
ATOM 704 C C . SER A 1 91 ? -14.859 3.725 11.946 1.00 97.56 91 SER A C 1
ATOM 706 O O . SER A 1 91 ? -15.708 3.869 12.824 1.00 97.56 91 SER A O 1
ATOM 708 N N . LEU A 1 92 ? -14.693 2.579 11.283 1.00 96.50 92 LEU A N 1
ATOM 709 C CA . LEU A 1 92 ? -15.543 1.403 11.448 1.00 96.50 92 LEU A CA 1
ATOM 710 C C . LEU A 1 92 ? -15.529 0.899 12.894 1.00 96.50 92 LEU A C 1
ATOM 712 O O . LEU A 1 92 ? -16.580 0.744 13.506 1.00 96.50 92 LEU A O 1
ATOM 716 N N . ASN A 1 93 ? -14.346 0.735 13.487 1.00 96.75 93 ASN A N 1
ATOM 717 C CA . ASN A 1 93 ? -14.214 0.256 14.864 1.00 96.75 93 ASN A CA 1
ATOM 718 C C . ASN A 1 93 ? -14.850 1.204 15.891 1.00 96.75 93 ASN A C 1
ATOM 720 O O . ASN A 1 93 ? -15.298 0.748 16.944 1.00 96.75 93 ASN A O 1
ATOM 724 N N . ARG A 1 94 ? -14.883 2.517 15.617 1.00 97.06 94 ARG A N 1
ATOM 725 C CA . ARG A 1 94 ? -15.597 3.489 16.460 1.00 97.06 94 ARG A CA 1
ATOM 726 C C . ARG A 1 94 ? -17.108 3.341 16.327 1.00 97.06 94 ARG A C 1
ATOM 728 O O . ARG A 1 94 ? -17.780 3.330 17.352 1.00 97.06 94 ARG A O 1
ATOM 735 N N . GLN A 1 95 ? -17.617 3.177 15.108 1.00 96.94 95 GLN A N 1
ATOM 736 C CA . GLN A 1 95 ? -19.045 2.949 14.871 1.00 96.94 95 GLN A CA 1
ATOM 737 C C . GLN A 1 95 ? -19.517 1.657 15.545 1.00 96.94 95 GLN A C 1
ATOM 739 O O . GLN A 1 95 ? -20.470 1.684 16.315 1.00 96.94 95 GLN A O 1
ATOM 744 N N . LEU A 1 96 ? -18.793 0.549 15.360 1.00 97.12 96 LEU A N 1
ATOM 745 C CA . LEU A 1 96 ? -19.119 -0.729 16.002 1.00 97.12 96 LEU A CA 1
ATOM 746 C C . LEU A 1 96 ? -19.105 -0.630 17.533 1.00 97.12 96 LEU A C 1
ATOM 748 O O . LEU A 1 96 ? -19.991 -1.167 18.192 1.00 97.12 96 LEU A O 1
ATOM 752 N N . ALA A 1 97 ? -18.148 0.106 18.109 1.00 96.00 97 ALA A N 1
ATOM 753 C CA . ALA A 1 97 ? -18.108 0.341 19.552 1.00 96.00 97 ALA A CA 1
ATOM 754 C C . ALA A 1 97 ? -19.325 1.137 20.051 1.00 96.00 97 ALA A C 1
ATOM 756 O O . ALA A 1 97 ? -19.878 0.809 21.096 1.00 96.00 97 ALA A O 1
ATOM 757 N N . GLN A 1 98 ? -19.755 2.160 19.307 1.00 95.75 98 GLN A N 1
ATOM 758 C CA . GLN A 1 98 ? -20.947 2.949 19.638 1.00 95.75 98 GLN A CA 1
ATOM 759 C C . GLN A 1 98 ? -22.236 2.127 19.540 1.00 95.75 98 GLN A C 1
ATOM 761 O O . GLN A 1 98 ? -23.163 2.353 20.311 1.00 95.75 98 GLN A O 1
ATOM 766 N N . LEU A 1 99 ? -22.278 1.159 18.624 1.00 96.25 99 LEU A N 1
ATOM 767 C CA . LEU A 1 99 ? -23.404 0.245 18.438 1.00 96.25 99 LEU A CA 1
ATOM 768 C C . LEU A 1 99 ? -23.389 -0.951 19.407 1.00 96.25 99 LEU A C 1
ATOM 770 O O . LEU A 1 99 ? -24.316 -1.755 19.383 1.00 96.25 99 LEU A O 1
ATOM 774 N N . GLY A 1 100 ? -22.354 -1.098 20.243 1.00 94.19 100 GLY A N 1
ATOM 775 C CA . GLY A 1 100 ? -22.201 -2.254 21.134 1.00 94.19 100 GLY A CA 1
ATOM 776 C C . GLY A 1 100 ? -21.899 -3.570 20.404 1.00 94.19 100 GLY A C 1
ATOM 777 O O . GLY A 1 100 ? -22.132 -4.639 20.954 1.00 94.19 100 GLY A O 1
ATOM 778 N N . GLN A 1 101 ? -21.392 -3.504 19.171 1.00 89.69 101 GLN A N 1
ATOM 779 C CA . GLN A 1 101 ? -21.077 -4.654 18.309 1.00 89.69 101 GLN A CA 1
ATOM 780 C C . GLN A 1 101 ? -19.581 -5.009 18.336 1.00 89.69 101 GLN A C 1
ATOM 782 O O . GLN A 1 101 ? -19.014 -5.409 17.318 1.00 89.69 101 GLN A O 1
ATOM 787 N N . LYS A 1 102 ? -18.922 -4.775 19.473 1.00 65.06 102 LYS A N 1
ATOM 788 C CA . LYS A 1 102 ? -17.491 -5.027 19.665 1.00 65.06 102 LYS A CA 1
ATOM 789 C C . LYS A 1 102 ? -17.235 -6.319 20.418 1.00 65.06 102 LYS A C 1
ATOM 791 O O . LYS A 1 102 ? -18.027 -6.615 21.336 1.00 65.06 102 LYS A O 1
#